Protein AF-A0A842ANJ4-F1 (afdb_monomer_lite)

pLDDT: mean 77.36, std 13.9, range [37.44, 90.06]

Structure (mmCIF, N/CA/C/O backbone):
data_AF-A0A842ANJ4-F1
#
_entry.id   AF-A0A842ANJ4-F1
#
loop_
_atom_site.group_PDB
_atom_site.id
_atom_site.type_symbol
_atom_site.label_atom_id
_atom_site.label_alt_id
_atom_site.label_comp_id
_atom_site.label_asym_id
_atom_site.label_entity_id
_atom_site.label_seq_id
_atom_site.pdbx_PDB_ins_code
_atom_site.Cartn_x
_atom_site.Cartn_y
_atom_site.Cartn_z
_atom_site.occupancy
_atom_site.B_iso_or_equiv
_atom_site.auth_seq_id
_atom_site.auth_comp_id
_atom_site.auth_asym_id
_atom_site.auth_atom_id
_atom_site.pdbx_PDB_model_num
ATOM 1 N N . MET A 1 1 ? -12.609 17.974 15.457 1.00 37.44 1 MET A N 1
ATOM 2 C CA . MET A 1 1 ? -11.386 17.720 16.241 1.00 37.44 1 MET A CA 1
ATOM 3 C C . MET A 1 1 ? -10.686 16.558 15.553 1.00 37.44 1 MET A C 1
ATOM 5 O O . MET A 1 1 ? -11.196 15.452 15.625 1.00 37.44 1 MET A O 1
ATOM 9 N N . PHE A 1 2 ? -9.683 16.826 14.710 1.00 46.22 2 PHE A N 1
ATOM 10 C CA . PHE A 1 2 ? -9.015 15.765 13.948 1.00 46.22 2 PHE A CA 1
ATOM 11 C C . PHE A 1 2 ? -7.889 15.211 14.804 1.00 46.22 2 PHE A C 1
ATOM 13 O O . PHE A 1 2 ? -6.916 15.904 15.087 1.00 46.22 2 PHE A O 1
ATOM 20 N N . ASP A 1 3 ? -8.166 14.002 15.271 1.00 44.03 3 ASP A N 1
ATOM 21 C CA . ASP A 1 3 ? -7.441 13.219 16.252 1.00 44.03 3 ASP A CA 1
ATOM 22 C C . ASP A 1 3 ? -5.952 13.074 15.915 1.00 44.03 3 ASP A C 1
ATOM 24 O O . ASP A 1 3 ? -5.526 13.129 14.757 1.00 44.03 3 ASP A O 1
ATOM 28 N N . GLU A 1 4 ? -5.206 12.923 16.995 1.00 49.31 4 GLU A N 1
ATOM 29 C CA . GLU A 1 4 ? -3.770 12.880 17.185 1.00 49.31 4 GLU A CA 1
ATOM 30 C C . GLU A 1 4 ? -3.012 12.173 16.059 1.00 49.31 4 GLU A C 1
ATOM 32 O O . GLU A 1 4 ? -3.487 11.226 15.425 1.00 49.31 4 GLU A O 1
ATOM 37 N N . THR A 1 5 ? -1.772 12.601 15.822 1.00 53.81 5 THR A N 1
ATOM 38 C CA . THR A 1 5 ? -0.834 11.921 14.927 1.00 53.81 5 THR A CA 1
ATOM 39 C C . THR A 1 5 ? -0.489 10.534 15.481 1.00 53.81 5 THR A C 1
ATOM 41 O O . THR A 1 5 ? 0.609 10.321 15.995 1.00 53.81 5 THR A O 1
ATOM 44 N N . LYS A 1 6 ? -1.418 9.575 15.383 1.00 64.25 6 LYS A N 1
ATOM 45 C CA . LYS A 1 6 ? -1.191 8.167 15.699 1.00 64.25 6 LYS A CA 1
ATOM 46 C C . LYS A 1 6 ? -0.058 7.687 14.800 1.00 64.25 6 LYS A C 1
ATOM 48 O O . LYS A 1 6 ? -0.189 7.579 13.576 1.00 64.25 6 LYS A O 1
ATOM 53 N N . SER A 1 7 ? 1.103 7.477 15.408 1.00 63.75 7 SER A N 1
ATOM 54 C CA . SER A 1 7 ? 2.289 6.996 14.716 1.00 63.75 7 SER A CA 1
ATOM 55 C C . SER A 1 7 ? 2.192 5.482 14.595 1.00 63.75 7 SER A C 1
ATOM 57 O O . SER A 1 7 ? 2.532 4.743 15.510 1.00 63.75 7 SER A O 1
ATOM 59 N N . TYR A 1 8 ? 1.677 5.009 13.463 1.00 70.56 8 TYR A N 1
ATOM 60 C CA . TYR A 1 8 ? 1.627 3.577 13.178 1.00 70.56 8 TYR A CA 1
ATOM 61 C C . TYR A 1 8 ? 3.012 3.068 12.752 1.00 70.56 8 TYR A C 1
ATOM 63 O O . TYR A 1 8 ? 3.686 3.706 11.926 1.00 70.56 8 TYR A O 1
ATOM 71 N N . SER A 1 9 ? 3.418 1.911 13.283 1.00 75.50 9 SER A N 1
ATOM 72 C CA . SER A 1 9 ? 4.669 1.241 12.912 1.00 75.50 9 SER A CA 1
ATOM 73 C C . SER A 1 9 ? 4.679 0.882 11.418 1.00 75.50 9 SER A C 1
ATOM 75 O O . SER A 1 9 ? 3.632 0.749 10.781 1.00 75.50 9 SER A O 1
ATOM 77 N N . LYS A 1 10 ? 5.868 0.753 10.813 1.00 72.38 10 LYS A N 1
ATOM 78 C CA . LYS 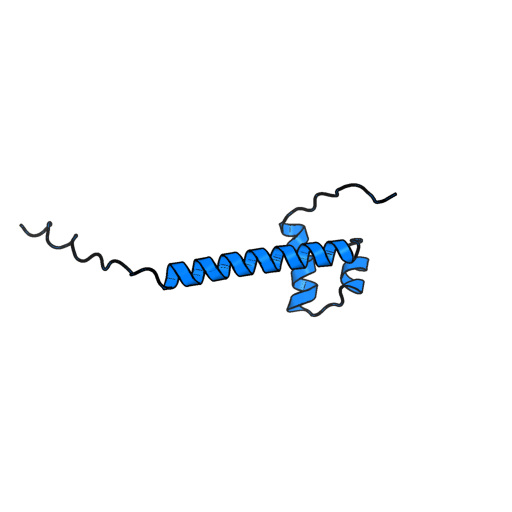A 1 10 ? 5.989 0.396 9.384 1.00 72.38 10 LYS A CA 1
ATOM 79 C C . LYS A 1 10 ? 5.322 -0.945 9.062 1.00 72.38 10 LYS A C 1
ATOM 81 O O . LYS A 1 10 ? 4.685 -1.053 8.021 1.00 72.38 10 LYS A O 1
ATOM 86 N N . GLU A 1 11 ? 5.449 -1.916 9.961 1.00 72.38 11 GLU A N 1
ATOM 87 C CA . GLU A 1 11 ? 4.863 -3.256 9.839 1.00 72.38 11 GLU A CA 1
ATOM 88 C C . GLU A 1 11 ? 3.333 -3.213 9.881 1.00 72.38 11 GLU A C 1
ATOM 90 O O . GLU A 1 11 ? 2.664 -3.883 9.102 1.00 72.38 11 GLU A O 1
ATOM 95 N N . PHE A 1 12 ? 2.764 -2.336 10.709 1.00 73.81 12 PHE A N 1
ATOM 96 C CA . PHE A 1 12 ? 1.318 -2.146 10.754 1.00 73.81 12 PHE A CA 1
ATOM 97 C C . PHE A 1 12 ? 0.768 -1.501 9.473 1.00 73.81 12 PHE A C 1
ATOM 99 O O . PHE A 1 12 ? -0.378 -1.725 9.104 1.00 73.81 12 PHE A O 1
ATOM 106 N N . LYS A 1 13 ? 1.576 -0.706 8.758 1.00 77.94 13 LYS A N 1
ATOM 107 C CA . LYS A 1 13 ? 1.163 -0.062 7.498 1.00 77.94 13 LYS A CA 1
ATOM 108 C C . LYS A 1 13 ? 1.206 -1.006 6.295 1.00 77.94 13 LYS A C 1
ATOM 110 O O . LYS A 1 13 ? 0.505 -0.741 5.321 1.00 77.94 13 LYS A O 1
ATOM 115 N N . SER A 1 14 ? 2.014 -2.069 6.321 1.00 75.94 14 SER A N 1
ATOM 116 C CA . SER A 1 14 ? 2.161 -2.974 5.172 1.00 75.94 14 SER A CA 1
ATOM 117 C C . SER A 1 14 ? 0.983 -3.941 5.021 1.00 75.94 14 SER A C 1
ATOM 119 O O . SER A 1 14 ? 0.542 -4.148 3.894 1.00 75.94 14 SER A O 1
ATOM 121 N N . GLN A 1 15 ? 0.423 -4.452 6.123 1.00 83.44 15 GLN A N 1
ATOM 122 C CA . GLN A 1 15 ? -0.759 -5.333 6.125 1.00 83.44 15 GLN A CA 1
ATOM 123 C C . GLN A 1 15 ? -2.003 -4.743 5.415 1.00 83.44 15 GLN A C 1
ATOM 125 O O . GLN A 1 15 ? -2.553 -5.395 4.527 1.00 83.44 15 GLN A O 1
ATOM 130 N N . PRO A 1 16 ? -2.466 -3.516 5.729 1.00 82.75 16 PRO A N 1
ATOM 131 C CA . PRO A 1 16 ? -3.591 -2.906 5.022 1.00 82.75 16 PRO A CA 1
ATOM 132 C C . PRO A 1 16 ? -3.325 -2.741 3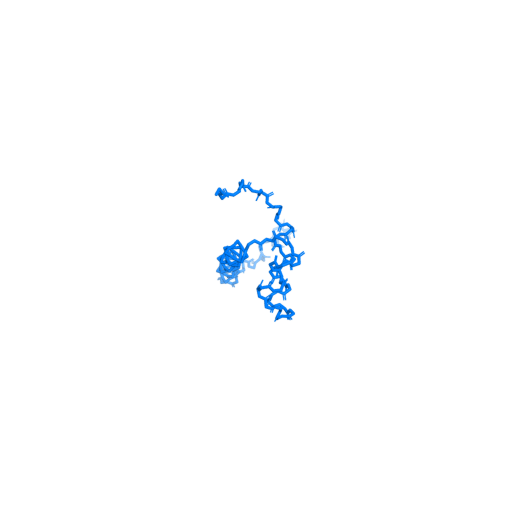.530 1.00 82.75 16 PRO A C 1
ATOM 134 O O . PRO A 1 16 ? -4.209 -2.953 2.704 1.00 82.75 16 PRO A O 1
ATOM 137 N N . ILE A 1 17 ? -2.100 -2.349 3.177 1.00 82.31 17 ILE A N 1
ATOM 138 C CA . ILE A 1 17 ? -1.726 -2.126 1.782 1.00 82.31 17 ILE A CA 1
ATOM 139 C C . ILE A 1 17 ? -1.714 -3.454 1.016 1.00 82.31 17 ILE A C 1
ATOM 141 O O . ILE A 1 17 ? -2.175 -3.480 -0.125 1.00 82.31 17 ILE A O 1
ATOM 145 N N . SER A 1 18 ? -1.256 -4.554 1.629 1.00 84.69 18 SER A N 1
ATOM 146 C CA . SER A 1 18 ? -1.308 -5.878 1.002 1.00 84.69 18 SER A CA 1
ATOM 147 C C . SER A 1 18 ? -2.742 -6.356 0.779 1.00 84.69 18 SER A C 1
ATOM 149 O O . SER A 1 18 ? -3.034 -6.815 -0.320 1.00 84.69 18 SER A O 1
ATOM 151 N N . LEU A 1 19 ? -3.652 -6.159 1.740 1.00 85.56 19 LEU A N 1
ATOM 152 C CA . LEU A 1 19 ? -5.072 -6.519 1.581 1.00 85.56 19 LEU A CA 1
ATOM 153 C C . LEU A 1 19 ? -5.739 -5.749 0.426 1.00 85.56 19 LEU A C 1
ATOM 155 O O . LEU A 1 19 ? -6.525 -6.300 -0.344 1.00 85.56 19 LEU A O 1
ATOM 159 N N . ILE A 1 20 ? -5.407 -4.463 0.273 1.00 86.06 20 ILE A N 1
ATOM 160 C CA . ILE A 1 20 ? -5.963 -3.622 -0.797 1.00 86.06 20 ILE A CA 1
ATOM 161 C C . ILE A 1 20 ? -5.384 -4.008 -2.169 1.00 86.06 20 ILE A C 1
ATOM 163 O O . ILE A 1 20 ? -6.117 -4.040 -3.156 1.00 86.06 20 ILE A O 1
ATOM 167 N N . LEU A 1 21 ? -4.078 -4.276 -2.260 1.00 82.50 21 LEU A N 1
ATOM 168 C CA . LEU A 1 21 ? -3.395 -4.529 -3.537 1.00 82.50 21 LEU A CA 1
ATOM 169 C C . LEU A 1 21 ? -3.487 -5.977 -4.021 1.00 82.50 21 LEU A C 1
ATOM 171 O O . LEU A 1 21 ? -3.725 -6.198 -5.208 1.00 82.50 21 LEU A O 1
ATOM 175 N N . LEU A 1 22 ? -3.241 -6.941 -3.133 1.00 83.12 22 LEU A N 1
ATOM 176 C CA . LEU A 1 22 ? -3.165 -8.362 -3.475 1.00 83.12 22 LEU A CA 1
ATOM 177 C C . LEU A 1 22 ? -4.561 -8.981 -3.470 1.00 83.12 22 LEU A C 1
ATOM 179 O O . LEU A 1 22 ? -4.989 -9.539 -4.477 1.00 83.12 22 LEU A O 1
ATOM 183 N N . ASP A 1 23 ? -5.301 -8.771 -2.381 1.00 85.69 23 ASP A N 1
ATOM 184 C CA . ASP A 1 23 ? -6.625 -9.372 -2.184 1.00 85.69 23 ASP A CA 1
ATOM 185 C C . ASP A 1 23 ? -7.763 -8.496 -2.731 1.00 85.69 23 ASP A C 1
ATOM 187 O O . ASP A 1 23 ? -8.943 -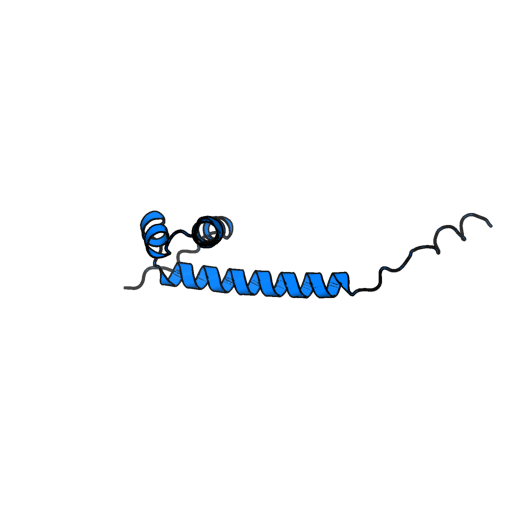8.808 -2.559 1.00 85.69 23 ASP A O 1
ATOM 191 N N . LYS A 1 24 ? -7.418 -7.375 -3.386 1.00 86.50 24 LYS A N 1
ATOM 192 C CA . LYS A 1 24 ? -8.339 -6.406 -4.007 1.00 86.50 24 LYS A CA 1
ATOM 193 C C . LYS A 1 24 ? -9.480 -5.950 -3.092 1.00 86.50 24 LYS A C 1
ATOM 195 O O . LYS A 1 24 ? -10.574 -5.634 -3.567 1.00 86.50 24 LYS A O 1
ATOM 200 N N . HIS A 1 25 ? -9.243 -5.898 -1.782 1.00 88.50 25 HIS A N 1
ATOM 201 C CA . HIS A 1 25 ? -10.261 -5.446 -0.843 1.00 88.50 25 HIS A CA 1
ATOM 202 C C . HIS A 1 25 ? -10.536 -3.945 -1.022 1.00 88.50 25 HIS A C 1
ATOM 204 O O . HIS A 1 25 ? -9.602 -3.152 -1.190 1.00 88.50 25 HIS A O 1
ATOM 210 N N . PRO A 1 26 ? -11.808 -3.511 -0.969 1.00 88.25 26 PRO A N 1
ATOM 211 C CA . PRO A 1 26 ? -12.131 -2.100 -1.090 1.00 88.25 26 PRO A CA 1
ATOM 212 C C . PRO A 1 26 ? -11.595 -1.327 0.120 1.00 88.25 26 PRO A C 1
ATOM 214 O O . PRO A 1 26 ? -11.735 -1.759 1.265 1.00 88.25 26 PRO A O 1
ATOM 217 N N . VAL A 1 27 ? -11.048 -0.132 -0.130 1.00 86.81 27 VAL A N 1
ATOM 218 C CA . VAL A 1 27 ? -10.447 0.740 0.900 1.00 86.81 27 VAL A CA 1
ATOM 219 C C . VAL A 1 27 ? -11.407 0.991 2.066 1.00 86.81 27 VAL A C 1
ATOM 221 O O . VAL A 1 27 ? -10.986 1.003 3.216 1.00 86.81 27 VAL A O 1
ATOM 224 N N . ARG A 1 28 ? -12.710 1.104 1.783 1.00 88.75 28 ARG A N 1
ATOM 225 C CA . ARG A 1 28 ? -13.776 1.264 2.786 1.00 88.75 28 ARG A CA 1
ATOM 226 C C . ARG A 1 28 ? -13.871 0.105 3.774 1.00 88.75 28 ARG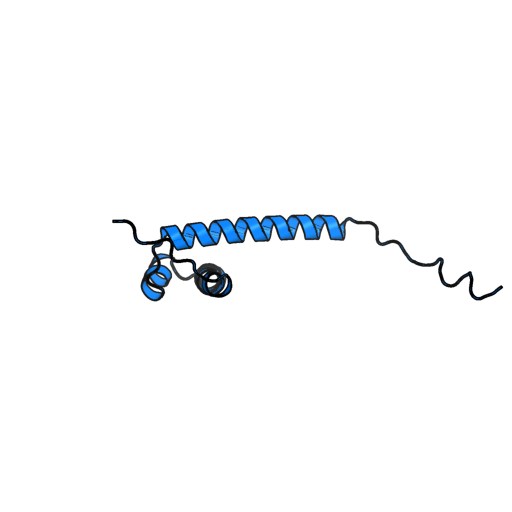 A C 1
ATOM 228 O O . ARG A 1 28 ? -14.124 0.326 4.954 1.00 88.75 28 ARG A O 1
ATOM 235 N N . LEU A 1 29 ? -13.700 -1.126 3.298 1.00 88.38 29 LEU A N 1
ATOM 236 C CA . LEU A 1 29 ? -13.787 -2.320 4.136 1.00 88.38 29 LEU A CA 1
ATOM 237 C C . LEU A 1 29 ? -12.564 -2.413 5.051 1.00 88.38 29 LEU A C 1
ATOM 239 O O . LEU A 1 29 ? -12.716 -2.575 6.258 1.00 88.38 29 LEU A O 1
ATOM 243 N N . VAL A 1 30 ? -11.376 -2.182 4.495 1.00 88.19 30 VAL A N 1
ATOM 244 C CA . VAL A 1 30 ? -10.113 -2.167 5.248 1.00 88.19 30 VAL A CA 1
ATOM 245 C C . VAL A 1 30 ? -10.071 -1.007 6.252 1.00 88.19 30 VAL A C 1
ATOM 247 O O . VAL A 1 30 ? -9.620 -1.176 7.380 1.00 88.19 30 VAL A O 1
ATOM 250 N N . SER A 1 31 ? -10.610 0.155 5.876 1.00 88.75 31 SER A N 1
ATOM 251 C CA . SER A 1 31 ? -10.773 1.322 6.750 1.00 88.75 31 SER A CA 1
ATOM 252 C C . SER A 1 31 ? -11.632 1.008 7.973 1.00 88.75 31 SER A C 1
ATOM 254 O O . SER A 1 31 ? -11.228 1.319 9.092 1.00 88.75 31 SER A O 1
ATOM 256 N N . LYS A 1 32 ? -12.779 0.345 7.773 1.00 89.19 32 LYS A N 1
ATOM 257 C CA . LYS A 1 32 ? -13.655 -0.080 8.872 1.00 89.19 32 LYS A CA 1
ATOM 258 C C . LYS A 1 32 ? -13.012 -1.142 9.758 1.00 89.19 32 LYS A C 1
ATOM 260 O O . LYS A 1 32 ? -13.131 -1.048 10.969 1.00 89.19 32 LYS A O 1
ATOM 265 N N . GLN A 1 33 ? -12.340 -2.131 9.171 1.00 87.38 33 GLN A N 1
ATOM 266 C CA . GLN A 1 33 ? -11.715 -3.222 9.928 1.00 87.38 33 GLN A CA 1
ATOM 267 C C . GLN A 1 33 ? -10.550 -2.756 10.802 1.00 87.38 33 GLN A C 1
ATOM 269 O O . GLN A 1 33 ? -10.356 -3.285 11.889 1.00 87.38 33 GLN A O 1
ATOM 274 N N . LEU A 1 34 ? -9.768 -1.791 10.320 1.00 84.50 34 LEU A N 1
ATOM 275 C CA . LEU A 1 34 ? -8.593 -1.285 11.030 1.00 84.50 34 LEU A CA 1
ATOM 276 C C . LEU A 1 34 ? -8.883 -0.018 11.838 1.00 84.50 34 LEU A C 1
ATOM 278 O O . LEU A 1 34 ? -7.965 0.521 12.448 1.00 84.50 34 LEU A O 1
ATOM 282 N N . GLU A 1 35 ? -10.120 0.484 11.797 1.00 86.19 35 GLU A N 1
ATOM 283 C CA . GLU A 1 35 ? -10.526 1.765 12.393 1.00 86.19 35 GLU A CA 1
ATOM 284 C C . GLU A 1 35 ? -9.628 2.943 11.960 1.00 86.19 35 GLU A C 1
ATOM 286 O O . GLU A 1 35 ? -9.400 3.911 12.688 1.00 86.19 35 GLU A O 1
ATOM 291 N N . VAL A 1 36 ? -9.110 2.876 10.730 1.00 85.69 36 VAL A N 1
ATOM 292 C CA . VAL A 1 36 ? -8.248 3.902 10.134 1.00 85.69 36 VAL A CA 1
ATOM 293 C C . VAL A 1 36 ? -9.032 4.650 9.070 1.00 85.69 36 VAL A C 1
ATOM 295 O O . VAL A 1 36 ? -9.620 4.043 8.182 1.00 85.69 36 VAL A O 1
ATOM 298 N N . HIS A 1 37 ? -8.985 5.981 9.092 1.00 88.44 37 HIS A N 1
ATOM 299 C CA . HIS A 1 37 ? -9.649 6.809 8.085 1.00 88.44 37 HIS A CA 1
ATOM 300 C C . HIS A 1 37 ? -9.131 6.526 6.659 1.00 88.44 37 HIS A C 1
ATOM 302 O O . HIS A 1 37 ? -7.922 6.428 6.434 1.00 88.44 37 HIS A O 1
ATOM 308 N N . GLU A 1 38 ? -10.023 6.487 5.665 1.00 87.31 38 GLU A N 1
ATOM 309 C CA . GLU A 1 38 ? -9.692 6.176 4.261 1.00 87.31 38 GLU A CA 1
ATOM 310 C C . GLU A 1 38 ? -8.552 7.049 3.701 1.00 87.31 38 GLU A C 1
ATOM 312 O O . GLU A 1 38 ? -7.600 6.536 3.117 1.00 87.31 38 GLU A O 1
ATOM 317 N N . ASN A 1 39 ? -8.580 8.367 3.944 1.00 88.06 39 ASN A N 1
ATOM 318 C CA . ASN A 1 39 ? -7.480 9.268 3.554 1.00 88.06 39 ASN A CA 1
ATOM 319 C C . ASN A 1 39 ? -6.104 8.848 4.091 1.00 88.06 39 ASN A C 1
ATOM 321 O O . ASN A 1 39 ? -5.093 9.064 3.420 1.00 88.06 39 ASN A O 1
ATOM 325 N N . THR A 1 40 ? -6.040 8.258 5.282 1.00 86.94 40 THR A N 1
ATOM 326 C CA . THR A 1 40 ? -4.782 7.773 5.857 1.00 86.94 40 THR A CA 1
ATOM 327 C C . THR A 1 40 ? -4.268 6.566 5.075 1.00 86.94 40 THR A C 1
ATOM 329 O O . THR A 1 40 ? -3.086 6.531 4.732 1.00 86.94 40 THR A O 1
ATOM 332 N N . LEU A 1 41 ? -5.156 5.641 4.695 1.00 87.44 41 LEU A N 1
ATOM 333 C CA . LEU A 1 41 ? -4.822 4.504 3.830 1.00 87.44 41 LEU A CA 1
ATOM 334 C C . LEU A 1 41 ? -4.330 4.969 2.451 1.00 87.44 41 LEU A C 1
ATOM 336 O O . LEU A 1 41 ? -3.293 4.497 1.982 1.00 87.44 41 LEU A O 1
ATOM 340 N N . TYR A 1 42 ? -4.992 5.957 1.838 1.00 88.38 42 TYR A N 1
ATOM 341 C CA . TYR A 1 42 ? -4.527 6.547 0.576 1.00 88.38 42 TYR A CA 1
ATOM 342 C C . TYR A 1 42 ? -3.135 7.179 0.705 1.00 88.38 42 TYR A C 1
ATOM 344 O O . TYR A 1 42 ? -2.284 6.985 -0.166 1.00 88.38 42 TYR A O 1
ATOM 352 N N . ARG A 1 43 ? -2.857 7.894 1.803 1.00 88.38 43 ARG A N 1
ATOM 353 C CA . ARG A 1 43 ? -1.518 8.453 2.063 1.00 88.38 43 ARG A CA 1
ATOM 354 C C . ARG A 1 43 ? -0.461 7.359 2.206 1.00 88.38 43 ARG A C 1
ATOM 356 O O . ARG A 1 43 ? 0.632 7.492 1.657 1.00 88.38 43 ARG A O 1
ATOM 363 N N . TRP A 1 44 ? -0.769 6.278 2.918 1.00 87.50 44 TRP A N 1
ATOM 364 C CA . TRP A 1 44 ? 0.158 5.154 3.067 1.00 87.50 44 TRP A CA 1
ATOM 365 C C . TRP A 1 44 ? 0.451 4.481 1.729 1.00 87.50 44 TRP A C 1
ATOM 367 O O . TRP A 1 44 ? 1.615 4.215 1.426 1.00 87.50 44 TRP A O 1
ATOM 377 N N . PHE A 1 45 ? -0.574 4.304 0.896 1.00 85.81 45 PHE A N 1
ATOM 378 C CA . PHE A 1 45 ? -0.433 3.763 -0.450 1.00 85.81 45 PHE A CA 1
ATOM 379 C C . PHE A 1 45 ? 0.509 4.605 -1.324 1.00 85.81 45 PHE A C 1
ATOM 381 O O . PHE A 1 45 ? 1.438 4.072 -1.935 1.00 85.81 45 PHE A O 1
ATOM 388 N N . GLN A 1 46 ? 0.326 5.929 -1.341 1.00 87.19 46 GLN A N 1
ATOM 389 C CA . GLN A 1 46 ? 1.186 6.834 -2.114 1.00 87.19 46 GLN A CA 1
ATOM 390 C C . GLN A 1 46 ? 2.646 6.788 -1.646 1.00 87.19 46 GLN A C 1
ATOM 392 O O . GLN A 1 46 ? 3.569 6.735 -2.464 1.00 87.19 46 GLN A O 1
ATOM 397 N N . ASN A 1 47 ? 2.864 6.734 -0.331 1.00 86.94 47 ASN A N 1
ATOM 398 C CA . ASN A 1 47 ? 4.204 6.598 0.233 1.00 86.94 47 ASN A CA 1
ATOM 399 C C . ASN A 1 47 ? 4.866 5.278 -0.184 1.00 86.94 47 ASN A C 1
ATOM 401 O O . ASN A 1 47 ? 6.038 5.278 -0.571 1.00 86.94 47 ASN A O 1
ATOM 405 N N . MET A 1 48 ? 4.122 4.167 -0.165 1.00 85.75 48 MET A N 1
ATOM 406 C CA . MET A 1 48 ? 4.640 2.874 -0.617 1.00 85.75 48 MET A CA 1
ATOM 407 C C . MET A 1 48 ? 4.998 2.900 -2.103 1.00 85.75 48 MET A C 1
ATOM 409 O O . MET A 1 48 ? 6.090 2.472 -2.471 1.00 85.75 48 MET A O 1
ATOM 413 N N . LYS A 1 49 ? 4.129 3.465 -2.950 1.00 86.56 49 LYS A N 1
ATOM 414 C CA . LYS A 1 49 ? 4.375 3.602 -4.393 1.00 86.56 49 LYS A CA 1
ATOM 415 C C . LYS A 1 49 ? 5.650 4.400 -4.678 1.00 86.56 49 LYS A C 1
ATOM 417 O O . LYS A 1 49 ? 6.463 3.986 -5.500 1.00 86.56 49 LYS A O 1
ATOM 422 N N . SER A 1 50 ? 5.855 5.507 -3.964 1.00 88.50 50 SER A N 1
ATOM 423 C CA . SER A 1 50 ? 7.078 6.313 -4.071 1.00 88.50 50 SER A CA 1
ATOM 424 C C . SER A 1 50 ? 8.326 5.519 -3.669 1.00 88.50 50 SER A C 1
ATOM 426 O O . SER A 1 50 ? 9.342 5.559 -4.364 1.00 88.50 50 SER A O 1
ATOM 428 N N . MET A 1 51 ? 8.246 4.744 -2.585 1.00 86.50 51 MET A N 1
ATOM 429 C CA . MET A 1 51 ? 9.358 3.916 -2.114 1.00 86.50 51 MET A CA 1
ATOM 430 C C . MET A 1 51 ? 9.704 2.796 -3.104 1.00 86.50 51 MET A C 1
ATOM 432 O O . MET A 1 51 ? 10.875 2.622 -3.433 1.00 86.50 51 MET A O 1
ATOM 436 N N . VAL A 1 52 ? 8.700 2.089 -3.630 1.00 85.50 52 VAL A N 1
ATOM 437 C CA . VAL A 1 52 ? 8.887 1.051 -4.657 1.00 85.50 52 VAL A CA 1
ATOM 438 C C . VAL A 1 52 ? 9.492 1.646 -5.925 1.00 85.50 52 VAL A 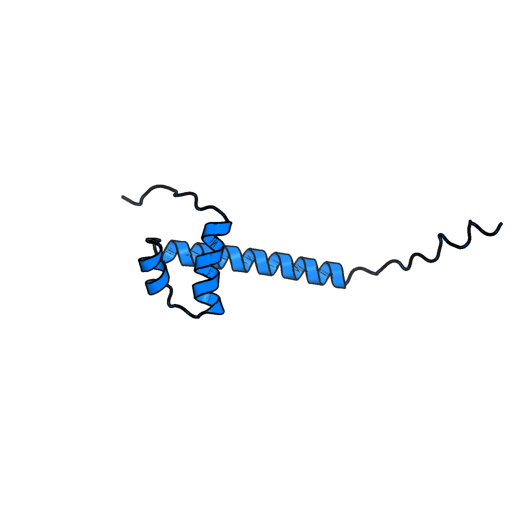C 1
ATOM 440 O O . VAL A 1 52 ? 10.438 1.080 -6.461 1.00 85.50 52 VAL A O 1
ATOM 443 N N . ASN A 1 53 ? 9.020 2.815 -6.368 1.00 89.38 53 ASN A N 1
ATOM 444 C CA . ASN A 1 53 ? 9.587 3.489 -7.534 1.00 89.38 53 ASN A CA 1
ATOM 445 C C . ASN A 1 53 ? 11.075 3.824 -7.330 1.00 89.38 53 ASN A C 1
ATOM 447 O O . ASN A 1 53 ? 11.892 3.575 -8.210 1.00 89.38 53 ASN A O 1
ATOM 451 N N . LYS A 1 54 ? 11.457 4.324 -6.147 1.00 90.06 54 LYS A N 1
ATOM 452 C CA . LYS A 1 54 ? 12.870 4.581 -5.816 1.00 90.06 54 LYS A CA 1
ATOM 453 C C . LYS A 1 54 ? 13.705 3.299 -5.819 1.00 90.06 54 LYS A C 1
ATOM 455 O O . LYS A 1 54 ? 14.792 3.293 -6.387 1.00 90.06 54 LYS A O 1
ATOM 460 N N . LEU A 1 55 ? 13.201 2.221 -5.215 1.00 87.31 55 LEU A N 1
ATOM 461 C CA . LEU A 1 55 ? 13.889 0.926 -5.200 1.00 87.31 55 LEU A CA 1
ATOM 462 C C . LEU A 1 55 ? 14.060 0.359 -6.613 1.00 87.31 55 LEU A C 1
ATOM 464 O O . LEU A 1 55 ? 15.134 -0.135 -6.944 1.00 87.31 55 LEU A O 1
ATOM 468 N N . PHE A 1 56 ? 13.032 0.479 -7.454 1.00 87.75 56 PHE A N 1
ATOM 469 C CA . PHE A 1 56 ? 13.089 0.061 -8.850 1.00 87.75 56 PHE A CA 1
ATOM 470 C C . PHE A 1 56 ? 14.170 0.825 -9.621 1.00 87.75 56 PHE A C 1
ATOM 472 O O . PHE A 1 56 ? 14.998 0.204 -10.281 1.00 87.75 56 PHE A O 1
ATOM 479 N N . GLN A 1 57 ? 14.240 2.151 -9.466 1.00 87.62 57 GLN A N 1
ATOM 480 C CA . GLN A 1 57 ? 15.291 2.961 -10.090 1.00 87.62 57 GLN A CA 1
ATOM 481 C C . GLN A 1 57 ? 16.696 2.528 -9.648 1.00 87.62 57 GLN A C 1
ATOM 483 O O . GLN A 1 57 ? 17.581 2.354 -10.482 1.00 87.62 57 GLN A O 1
ATOM 488 N N . VAL A 1 58 ? 16.899 2.281 -8.349 1.00 89.62 58 VAL A N 1
ATOM 489 C CA . VAL A 1 58 ? 18.181 1.770 -7.834 1.00 89.62 58 VAL A CA 1
ATOM 490 C C . VAL A 1 58 ? 18.514 0.410 -8.447 1.00 89.62 58 VAL A C 1
ATOM 492 O O . VAL A 1 58 ? 19.640 0.204 -8.890 1.00 89.62 58 VAL A O 1
ATOM 495 N N . MET A 1 59 ? 17.547 -0.506 -8.517 1.00 87.31 59 MET A N 1
ATOM 496 C CA . MET A 1 59 ? 17.745 -1.834 -9.100 1.00 87.31 59 MET A CA 1
ATOM 497 C C . MET A 1 59 ? 18.135 -1.757 -10.581 1.00 87.31 59 MET A C 1
ATOM 499 O O . MET A 1 59 ? 19.046 -2.469 -11.010 1.00 87.31 59 MET A O 1
ATOM 503 N N . VAL A 1 60 ? 17.501 -0.861 -11.346 1.00 88.00 60 VAL A N 1
ATOM 504 C CA . VAL A 1 60 ? 17.866 -0.587 -12.743 1.00 88.00 60 VAL A CA 1
ATOM 505 C C . VAL A 1 60 ? 19.308 -0.089 -12.822 1.00 88.00 60 VAL A C 1
ATOM 507 O O . VAL A 1 60 ? 20.101 -0.660 -13.566 1.00 88.00 60 VAL A O 1
ATOM 510 N N . VAL A 1 61 ? 19.691 0.898 -12.006 1.00 85.81 61 VAL A N 1
ATOM 511 C CA . VAL A 1 61 ? 21.068 1.421 -11.976 1.00 85.81 61 VAL A CA 1
ATOM 512 C C . VAL A 1 61 ? 22.076 0.321 -11.635 1.00 85.81 61 VAL A C 1
ATOM 514 O O . VAL A 1 61 ? 23.054 0.160 -12.358 1.00 85.81 61 VAL A O 1
ATOM 517 N N . VAL A 1 62 ? 21.831 -0.479 -10.591 1.00 85.06 62 VAL A N 1
ATOM 518 C CA . VAL A 1 62 ? 22.720 -1.587 -10.191 1.00 85.06 62 VAL A CA 1
ATOM 519 C C . VAL A 1 62 ? 22.883 -2.613 -11.311 1.00 85.06 62 VAL A C 1
ATOM 521 O O . VAL A 1 62 ? 23.981 -3.123 -11.520 1.00 85.06 62 VAL A O 1
ATOM 524 N N . SER A 1 63 ? 21.811 -2.890 -12.052 1.00 80.06 63 SER A N 1
ATOM 525 C CA . SER A 1 63 ? 21.830 -3.831 -13.177 1.00 80.06 63 SER A CA 1
ATOM 526 C C . SER A 1 63 ? 22.637 -3.310 -14.369 1.00 80.06 63 SER A C 1
ATOM 528 O O . SER A 1 63 ? 23.200 -4.106 -15.118 1.00 80.06 63 SER A O 1
ATOM 530 N N . LEU A 1 64 ? 22.715 -1.987 -14.533 1.00 83.06 64 LEU A N 1
ATOM 531 C CA . LEU A 1 64 ? 23.480 -1.322 -15.590 1.00 83.06 64 LEU A CA 1
ATOM 532 C C . LEU A 1 64 ? 24.956 -1.107 -15.227 1.00 83.06 64 LEU A C 1
ATOM 534 O O . LEU A 1 64 ? 25.763 -0.817 -16.112 1.00 83.06 64 LEU A O 1
ATOM 538 N N . LEU A 1 65 ? 25.338 -1.244 -13.952 1.00 78.81 65 LEU A N 1
ATOM 539 C CA . LEU A 1 65 ? 26.732 -1.087 -13.550 1.00 78.81 65 LEU A CA 1
ATOM 540 C C . LEU A 1 65 ? 27.592 -2.224 -14.132 1.00 78.81 65 LEU A C 1
ATOM 542 O O . LEU A 1 65 ? 27.257 -3.404 -13.982 1.00 78.81 65 LEU A O 1
ATOM 546 N N . PRO A 1 66 ? 28.740 -1.906 -14.760 1.00 74.00 66 PRO A N 1
ATOM 547 C CA . PRO A 1 66 ? 29.624 -2.921 -15.310 1.00 74.00 66 PRO A CA 1
ATOM 548 C C . PRO A 1 66 ? 30.146 -3.826 -14.189 1.00 74.00 66 PRO A C 1
ATOM 550 O O . PRO A 1 66 ? 30.864 -3.389 -13.286 1.00 74.00 66 PRO A O 1
ATOM 553 N N . ARG A 1 67 ? 29.818 -5.123 -14.255 1.00 66.94 67 ARG A N 1
ATOM 554 C CA . ARG A 1 67 ? 30.426 -6.136 -13.382 1.00 66.94 67 ARG A CA 1
ATOM 555 C C . ARG A 1 67 ? 31.919 -6.221 -13.699 1.00 66.94 67 ARG A C 1
ATOM 557 O O . ARG A 1 67 ? 32.313 -6.817 -14.700 1.00 66.94 67 ARG A O 1
ATOM 564 N N . LYS A 1 68 ? 32.764 -5.651 -12.838 1.00 66.75 68 LYS A N 1
ATOM 565 C CA . LYS A 1 68 ? 34.225 -5.762 -12.943 1.00 66.75 68 LYS A CA 1
ATOM 566 C C . LYS A 1 68 ? 34.618 -7.243 -12.808 1.00 66.75 68 LYS A C 1
ATOM 568 O O . LYS A 1 68 ? 34.577 -7.799 -11.712 1.00 66.75 68 LYS A O 1
ATOM 573 N N . LYS A 1 69 ? 34.956 -7.914 -13.920 1.00 55.03 69 LYS A N 1
ATOM 574 C CA . LYS A 1 69 ? 35.486 -9.291 -13.911 1.00 55.03 69 LYS A CA 1
ATOM 575 C C . LYS A 1 69 ? 36.847 -9.282 -13.212 1.00 55.03 69 LYS A C 1
ATOM 577 O O . LYS A 1 69 ? 37.846 -8.865 -13.791 1.00 55.03 69 LYS A O 1
ATOM 582 N N . SER A 1 70 ? 36.872 -9.721 -11.958 1.00 56.44 70 SER A N 1
ATOM 583 C CA . SER A 1 70 ? 38.090 -9.845 -11.157 1.00 56.44 70 SER A CA 1
ATOM 584 C C . SER A 1 70 ? 38.922 -11.042 -11.639 1.00 56.44 70 SER A C 1
ATOM 586 O O . SER A 1 70 ? 38.846 -12.133 -11.083 1.00 56.44 70 SER A O 1
ATOM 588 N N . ASN A 1 71 ? 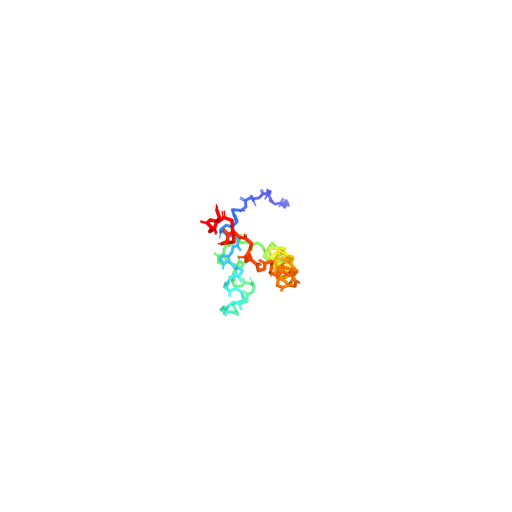39.687 -10.848 -12.717 1.00 57.12 71 ASN A N 1
ATOM 589 C CA . ASN A 1 71 ? 40.653 -11.833 -13.221 1.00 57.12 71 ASN A CA 1
ATOM 590 C C . ASN A 1 71 ? 42.107 -11.512 -12.810 1.00 57.12 71 ASN A C 1
ATOM 592 O O . ASN A 1 71 ? 43.010 -12.280 -13.136 1.00 57.12 71 ASN A O 1
ATOM 596 N N . ASP A 1 72 ? 42.347 -10.424 -12.069 1.00 58.69 72 ASP A N 1
ATOM 597 C CA . ASP A 1 72 ? 43.704 -9.950 -11.741 1.00 58.69 72 ASP A CA 1
ATOM 598 C C . ASP A 1 72 ? 44.339 -10.595 -10.498 1.00 58.69 72 ASP A C 1
ATOM 600 O O . ASP A 1 72 ? 45.559 -10.614 -10.355 1.00 58.69 72 ASP A O 1
ATOM 604 N N . LEU A 1 73 ? 43.554 -11.208 -9.608 1.00 56.50 73 LEU A N 1
ATOM 605 C CA . LEU A 1 73 ? 44.086 -11.761 -8.350 1.00 56.50 73 LEU A CA 1
ATOM 606 C C . LEU A 1 73 ? 44.758 -13.138 -8.496 1.00 56.50 73 LEU A C 1
ATOM 608 O O . LEU A 1 73 ? 45.484 -13.561 -7.603 1.00 56.50 73 LEU A O 1
ATOM 612 N N . ARG A 1 74 ? 44.569 -13.841 -9.622 1.00 57.06 74 ARG A N 1
ATOM 613 C CA . ARG A 1 74 ? 45.173 -15.172 -9.843 1.00 57.06 74 ARG A CA 1
ATOM 614 C C . ARG A 1 74 ? 46.553 -15.130 -10.505 1.00 57.06 74 ARG A C 1
ATOM 616 O O . ARG A 1 74 ? 47.258 -16.132 -10.463 1.00 57.06 74 ARG A O 1
ATOM 623 N N . LYS A 1 75 ? 46.956 -14.001 -11.101 1.00 57.94 75 LYS A N 1
ATOM 624 C CA . LYS A 1 75 ? 48.247 -13.889 -11.809 1.00 57.94 75 LYS A CA 1
ATOM 625 C C . LYS A 1 75 ? 49.425 -13.526 -10.904 1.00 57.94 75 LYS A C 1
ATOM 627 O O . LYS A 1 75 ? 50.560 -13.722 -11.312 1.00 57.94 75 LYS A O 1
ATOM 632 N N . LYS A 1 76 ? 49.174 -13.059 -9.675 1.00 58.97 76 LYS A N 1
ATOM 633 C CA . LYS A 1 76 ? 50.231 -12.652 -8.733 1.00 58.97 76 LYS A CA 1
ATOM 634 C C . LYS A 1 76 ? 50.688 -13.753 -7.764 1.00 58.97 76 LYS A C 1
ATOM 636 O O . LYS A 1 76 ? 51.652 -13.552 -7.048 1.00 58.97 76 LYS A O 1
ATOM 641 N N . ILE A 1 77 ? 50.023 -14.913 -7.759 1.00 60.09 77 ILE A N 1
ATOM 642 C CA . ILE A 1 77 ? 50.372 -16.067 -6.903 1.00 60.09 77 ILE A CA 1
ATOM 643 C C . ILE A 1 77 ? 51.294 -17.067 -7.644 1.00 60.09 77 ILE A C 1
ATOM 645 O O . ILE A 1 77 ? 51.764 -18.032 -7.057 1.00 60.09 77 ILE A O 1
ATOM 649 N N . ARG A 1 78 ? 51.577 -16.854 -8.940 1.00 54.66 78 ARG A N 1
ATOM 650 C CA . ARG A 1 78 ? 52.403 -17.755 -9.770 1.00 54.66 78 ARG A CA 1
ATOM 651 C C . ARG A 1 78 ? 53.715 -17.113 -10.250 1.00 54.66 78 ARG A C 1
ATOM 653 O O . ARG A 1 78 ? 54.116 -17.363 -11.382 1.00 54.66 78 ARG A O 1
ATOM 660 N N . ASN A 1 79 ? 54.356 -16.275 -9.441 1.00 45.81 79 ASN A N 1
ATOM 661 C CA . ASN A 1 79 ? 55.732 -15.854 -9.706 1.00 45.81 79 ASN A CA 1
ATOM 662 C C . ASN A 1 79 ? 56.524 -15.742 -8.413 1.00 45.81 79 ASN A C 1
ATOM 664 O O . ASN A 1 79 ? 55.952 -15.180 -7.453 1.00 45.81 79 ASN A O 1
#

Secondary structure (DSSP, 8-state):
---------HHHHHHHHHHHHTS---HHHHHHHHT--HHHHHHHHHHHHHHHHHHHHHHHHHHHS------STTSSS--

Foldseek 3Di:
DPDDPPDDDPVRLVVLLCCCPVVVDDLVVSCVVVVHDSVVNVVSNVVVVVVVVVVVVVVVVVVPDDDPPPPPPVVVVPD

InterPro domains:
  IPR002514 Transposase IS3/IS911family [PF01527] (5-51)
  IPR009057 Homedomain-like superfamily [SSF46689] (5-51)

Sequence (79 aa):
MFDETKSYSKEFKSQPISLILLDKHPVRLVSKQLEVHENTLYRWFQNMKSMVNKLFQVMVVVSLLPRKKSNDLRKKIRN

Radius of gyration: 22.34 Å; chains: 1; bounding box: 70×36×33 Å

Organism: NCBI:txid1552123